Protein AF-A0A442T2J3-F1 (afdb_monomer)

Mean predicted aligned error: 8.87 Å

Sequence (62 aa):
MLHSPIVAGGGVEPSPIRLRVLSLGAGVQSTTLALMAAHGHFGPLDCAIFADTGWEPAAVYE

pLDDT: mean 83.48, std 17.67, range [37.91, 97.69]

Solvent-accessible surface area (backbone atoms only — not comparable to full-atom values): 4350 Å² total; per-residue (Å²): 131,90,77,77,75,85,74,84,63,101,62,96,67,82,65,93,75,78,82,44,66,41,76,32,74,78,42,73,69,40,44,49,50,53,50,38,47,77,72,57,76,49,81,82,64,78,48,72,50,71,81,86,85,83,76,72,60,66,83,76,80,102

Foldseek 3Di:
DDDDPPDDDPPPDDDPDDFQEQAAAVDDPSVVVVVCQVVVVDDHGPYYDYDDPVPDDPVVVD

Secondary structure (DSSP, 8-state):
---------SS-S--S----EEEE-SSHHHHHHHHHHHTTSSSPPSEEEE---S-S-HHHH-

Nearest PDB structures (foldseek):
  5t2c-assembly1_AM  TM=3.313E-01  e=6.764E+00  Homo sapiens
  6j0w-assembly1_A  TM=3.486E-01  e=9.560E+00  Saccharomyces cerevisiae S288C
  6j0y-assembly2_B  TM=3.465E-01  e=8.921E+00  Saccharomyces cerevisiae S288C

Radius of gyration: 15.44 Å; Cα contacts (8 Å, |Δi|>4): 42; chains: 1; bounding box: 23×28×42 Å

Structure (mmCIF, N/CA/C/O backbone):
data_AF-A0A442T2J3-F1
#
_entry.id   AF-A0A442T2J3-F1
#
loop_
_atom_site.group_PDB
_atom_site.id
_atom_site.type_symbol
_atom_site.label_atom_id
_atom_site.label_alt_id
_atom_site.label_comp_id
_atom_site.label_asym_id
_atom_site.label_entity_id
_atom_site.label_seq_id
_atom_site.pdbx_PDB_ins_code
_atom_site.Cartn_x
_atom_site.Cartn_y
_atom_site.Cartn_z
_atom_site.occupancy
_atom_site.B_iso_or_equiv
_atom_site.auth_seq_id
_atom_site.auth_comp_id
_atom_site.auth_asym_id
_atom_site.auth_atom_id
_atom_site.pdbx_PDB_model_num
ATOM 1 N N . MET A 1 1 ? 8.497 -11.706 18.511 1.00 38.56 1 MET A N 1
ATOM 2 C CA . MET A 1 1 ? 7.785 -10.595 17.845 1.00 38.56 1 MET A CA 1
ATOM 3 C C . MET A 1 1 ? 8.358 -9.308 18.401 1.00 38.56 1 MET A C 1
ATOM 5 O O . MET A 1 1 ? 8.234 -9.080 19.597 1.00 38.56 1 MET A O 1
ATOM 9 N N . LEU A 1 2 ? 9.105 -8.559 17.591 1.00 37.91 2 LEU A N 1
ATOM 10 C CA . LEU A 1 2 ? 9.809 -7.364 18.049 1.00 37.91 2 LEU A CA 1
ATOM 11 C C . LEU A 1 2 ? 8.784 -6.227 18.187 1.00 37.91 2 LEU A C 1
ATOM 13 O O . LEU A 1 2 ? 8.435 -5.569 17.212 1.00 37.91 2 LEU A O 1
ATOM 17 N N . HIS A 1 3 ? 8.232 -6.055 19.387 1.00 43.84 3 HIS A N 1
ATOM 18 C CA . HIS A 1 3 ? 7.492 -4.850 19.733 1.00 43.84 3 HIS A CA 1
ATOM 19 C C . HIS A 1 3 ? 8.521 -3.723 19.814 1.00 43.84 3 HIS A C 1
ATOM 21 O O . HIS A 1 3 ? 9.341 -3.720 20.727 1.00 43.84 3 HIS A O 1
ATOM 27 N N . SER A 1 4 ? 8.538 -2.823 18.830 1.00 40.03 4 SER A N 1
ATOM 28 C CA . SER A 1 4 ? 9.330 -1.602 18.937 1.00 40.03 4 SER A CA 1
ATOM 29 C C . SER A 1 4 ? 8.606 -0.695 19.931 1.00 40.03 4 SER A C 1
ATOM 31 O O . SER A 1 4 ? 7.515 -0.222 19.600 1.00 40.03 4 SER A O 1
ATOM 33 N N . PRO A 1 5 ? 9.134 -0.469 21.148 1.00 51.69 5 PRO A N 1
ATOM 34 C CA . PRO A 1 5 ? 8.547 0.529 22.021 1.00 51.69 5 PRO A CA 1
ATOM 35 C C . PRO A 1 5 ? 8.651 1.877 21.304 1.00 51.69 5 PRO A C 1
ATOM 37 O O . PRO A 1 5 ? 9.690 2.210 20.730 1.00 51.69 5 PRO A O 1
ATOM 40 N N . ILE A 1 6 ? 7.561 2.640 21.299 1.00 59.78 6 ILE A N 1
ATOM 41 C CA . ILE A 1 6 ? 7.596 4.028 20.842 1.00 59.78 6 ILE A CA 1
ATOM 42 C C . ILE A 1 6 ? 8.477 4.779 21.845 1.00 59.78 6 ILE A C 1
ATOM 44 O O . ILE A 1 6 ? 8.044 5.079 22.955 1.00 59.78 6 ILE A O 1
ATOM 48 N N . VAL A 1 7 ? 9.736 5.025 21.484 1.00 58.41 7 VAL A N 1
ATOM 49 C CA . VAL A 1 7 ? 10.617 5.915 22.242 1.00 58.41 7 VAL A CA 1
ATOM 50 C C . VAL A 1 7 ? 10.154 7.337 21.959 1.00 58.41 7 VAL A C 1
ATOM 52 O O . VAL A 1 7 ? 10.162 7.782 20.812 1.00 58.41 7 VAL A O 1
ATOM 55 N N . ALA A 1 8 ? 9.718 8.035 23.004 1.00 57.41 8 ALA A N 1
ATOM 56 C CA . ALA A 1 8 ? 9.373 9.445 22.930 1.00 57.41 8 ALA A CA 1
ATOM 57 C C . ALA A 1 8 ? 10.631 10.253 22.562 1.00 57.41 8 ALA A C 1
ATOM 59 O O . ALA A 1 8 ? 11.520 10.453 23.388 1.00 57.41 8 ALA A O 1
ATOM 60 N N . GLY A 1 9 ? 10.732 10.684 21.302 1.00 54.12 9 GLY A N 1
ATOM 61 C CA . GLY A 1 9 ? 11.669 11.736 20.907 1.00 54.12 9 GLY A CA 1
ATOM 62 C C . GLY A 1 9 ? 11.304 13.040 21.624 1.00 54.12 9 GLY A C 1
ATOM 63 O O . GLY A 1 9 ? 10.129 13.283 21.877 1.00 54.12 9 GLY A O 1
ATOM 64 N N . GLY A 1 10 ? 12.301 13.853 21.985 1.00 54.16 10 GLY A N 1
ATOM 65 C CA . GLY A 1 10 ? 12.183 15.035 22.856 1.00 54.16 10 GLY A CA 1
ATOM 66 C C . GLY A 1 10 ? 11.373 16.224 22.307 1.00 54.16 10 GLY A C 1
ATOM 67 O O . GLY A 1 10 ? 11.904 17.324 22.198 1.00 54.16 10 GLY A O 1
ATOM 68 N N . GLY A 1 11 ? 10.092 16.009 22.001 1.00 57.72 11 GLY A N 1
ATOM 69 C CA . GLY A 1 11 ? 9.045 17.006 21.763 1.00 57.72 11 GLY A CA 1
ATOM 70 C C . GLY A 1 11 ? 7.777 16.523 22.476 1.00 57.72 11 GLY A C 1
ATOM 71 O O . GLY A 1 11 ? 7.251 15.464 22.161 1.00 57.72 11 GLY A O 1
ATOM 72 N N . VAL A 1 12 ? 7.368 17.243 23.518 1.00 65.12 12 VAL A N 1
ATOM 73 C CA . VAL A 1 12 ? 6.967 16.639 24.804 1.00 65.12 12 VAL A CA 1
ATOM 74 C C . VAL A 1 12 ? 5.517 16.142 24.913 1.00 65.12 12 VAL A C 1
ATOM 76 O O . VAL A 1 12 ? 5.212 15.501 25.901 1.00 65.12 12 VAL A O 1
ATOM 79 N N . GLU A 1 13 ? 4.636 16.284 23.921 1.00 64.25 13 GLU A N 1
ATOM 80 C CA . GLU A 1 13 ? 3.294 15.673 24.004 1.00 64.25 13 GLU A CA 1
ATOM 81 C C . GLU A 1 13 ? 2.900 15.009 22.675 1.00 64.25 13 GLU A C 1
ATOM 83 O O . GLU A 1 13 ? 2.969 15.658 21.624 1.00 64.25 13 GLU A O 1
ATOM 88 N N . PRO A 1 14 ? 2.491 13.723 22.670 1.00 64.00 14 PRO A N 1
ATOM 89 C CA . PRO A 1 14 ? 1.949 13.106 21.470 1.00 64.00 14 PRO A CA 1
ATOM 90 C C . PRO A 1 14 ? 0.690 13.867 21.045 1.00 64.00 14 PRO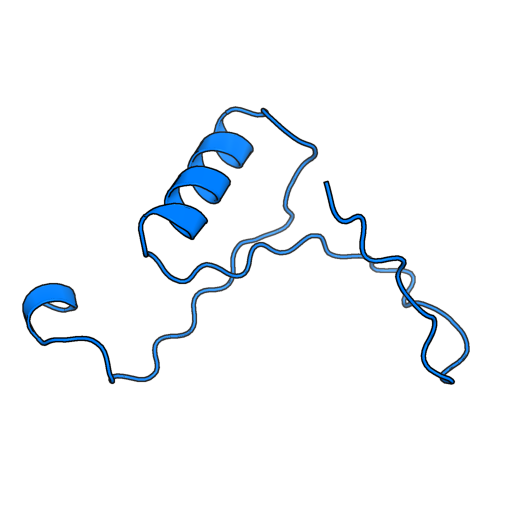 A C 1
ATOM 92 O O . PRO A 1 14 ? -0.160 14.188 21.873 1.00 64.00 14 PRO A O 1
ATOM 95 N N . SER A 1 15 ? 0.558 14.130 19.742 1.00 66.69 15 SER A N 1
ATOM 96 C CA . SER A 1 15 ? -0.682 14.666 19.174 1.00 66.69 15 SER A CA 1
ATOM 97 C C . SER A 1 15 ? -1.885 13.875 19.716 1.00 66.69 15 SER A C 1
ATOM 99 O O . SER A 1 15 ? -1.828 12.638 19.730 1.00 66.69 15 SER A O 1
ATOM 101 N N . PRO A 1 16 ? -2.985 14.539 20.128 1.00 74.56 16 PRO A N 1
ATOM 102 C CA . PRO A 1 16 ? -4.198 13.838 20.554 1.00 74.56 16 PRO A CA 1
ATOM 103 C C . PRO A 1 16 ? -4.753 12.951 19.430 1.00 74.56 16 PRO A C 1
ATOM 105 O O . PRO A 1 16 ? -5.47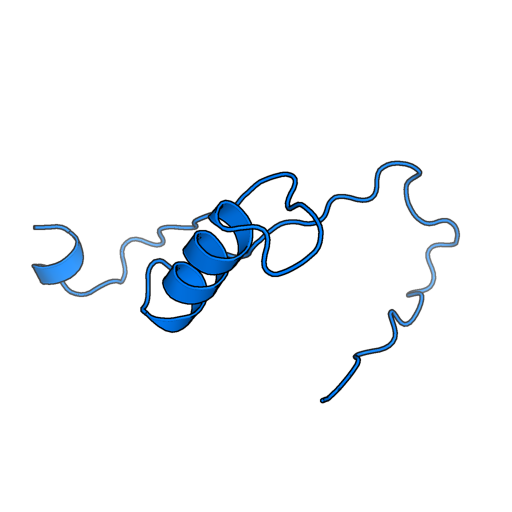1 11.986 19.687 1.00 74.56 16 PRO A O 1
ATOM 108 N N . ILE A 1 17 ? -4.386 13.251 18.180 1.00 77.06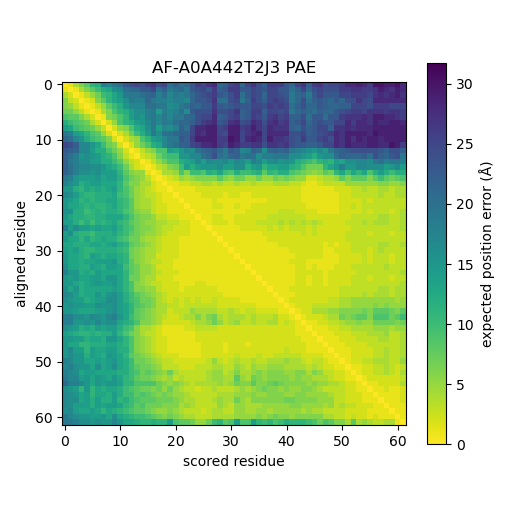 17 ILE A N 1
ATOM 109 C CA . ILE A 1 17 ? -4.703 12.447 17.009 1.00 77.06 17 ILE A CA 1
ATOM 110 C C . ILE A 1 17 ? -3.613 11.385 16.836 1.00 77.06 17 ILE A C 1
ATOM 112 O O . ILE A 1 17 ? -2.477 11.683 16.463 1.00 77.06 17 ILE A O 1
ATOM 116 N N . ARG A 1 18 ? -3.984 10.126 17.073 1.00 84.31 18 ARG A N 1
ATOM 117 C CA . ARG A 1 18 ? -3.144 8.947 16.837 1.00 84.31 18 ARG A CA 1
ATOM 118 C C . ARG A 1 18 ? -3.699 8.171 15.650 1.00 84.31 18 ARG A C 1
ATOM 120 O O . ARG A 1 18 ? -4.664 7.437 15.816 1.00 84.31 18 ARG A O 1
ATOM 127 N N . LEU A 1 19 ? -3.075 8.323 14.484 1.00 90.50 19 LEU A N 1
ATOM 128 C CA . LEU A 1 19 ? -3.428 7.545 13.297 1.00 90.50 19 LEU A CA 1
ATOM 129 C C . LEU A 1 19 ? -2.649 6.228 13.255 1.00 90.50 19 LEU A C 1
ATOM 131 O O . LEU A 1 19 ? -1.433 6.195 13.470 1.00 90.50 19 LEU A O 1
ATOM 135 N N . ARG A 1 20 ? -3.347 5.142 12.938 1.00 92.56 20 ARG A N 1
ATOM 136 C CA . ARG A 1 20 ? -2.790 3.831 12.608 1.00 92.56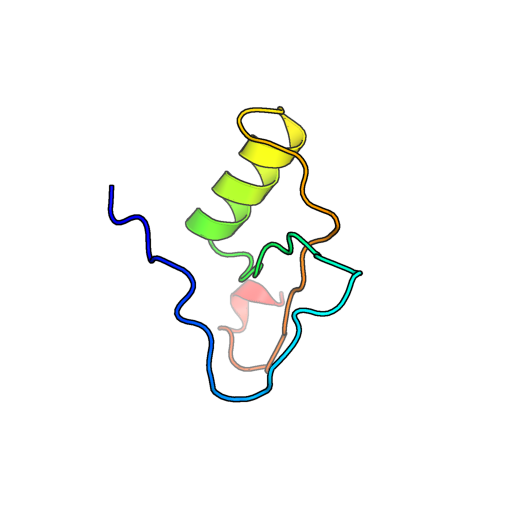 20 ARG A CA 1
ATOM 137 C C . ARG A 1 20 ? -2.854 3.654 11.101 1.00 92.56 20 ARG A C 1
ATOM 139 O O . ARG A 1 20 ? -3.861 3.219 10.550 1.00 92.56 20 ARG A O 1
ATOM 146 N N . VAL A 1 21 ? -1.756 4.004 10.447 1.00 95.56 21 VAL A N 1
ATOM 147 C CA . VAL A 1 21 ? -1.649 3.991 8.988 1.00 95.56 21 VAL A CA 1
ATOM 148 C C . VAL A 1 21 ? -0.842 2.785 8.531 1.00 95.56 21 VAL A C 1
ATOM 150 O O . VAL A 1 21 ? 0.217 2.493 9.091 1.00 95.56 21 VAL A O 1
ATOM 153 N N . LEU A 1 22 ? -1.316 2.101 7.491 1.00 96.44 22 LEU A N 1
ATOM 154 C CA . LEU A 1 22 ? -0.513 1.114 6.777 1.00 96.44 22 LEU A CA 1
ATOM 155 C C . LEU A 1 22 ? 0.341 1.812 5.716 1.00 96.44 22 LEU A C 1
ATOM 157 O O . LEU A 1 22 ? -0.188 2.423 4.791 1.00 96.44 22 LEU A O 1
ATOM 161 N N . SER A 1 23 ? 1.662 1.678 5.829 1.00 96.12 23 SER A N 1
ATOM 162 C CA . SER A 1 23 ? 2.563 1.960 4.709 1.00 96.12 23 SER A CA 1
ATOM 163 C C . SER A 1 23 ? 2.387 0.855 3.668 1.00 96.12 23 SER A C 1
ATOM 165 O O . SER A 1 23 ? 2.780 -0.294 3.898 1.00 96.12 23 SER A O 1
ATOM 167 N N . LEU A 1 24 ? 1.707 1.174 2.571 1.00 96.25 24 LEU A N 1
ATOM 168 C CA . LEU A 1 24 ? 1.369 0.234 1.514 1.00 96.25 24 LEU A CA 1
ATOM 169 C C . LEU A 1 24 ? 2.389 0.388 0.391 1.00 96.25 24 LEU A C 1
ATOM 171 O O . LEU A 1 24 ? 2.463 1.440 -0.224 1.00 96.25 24 LEU A O 1
ATOM 175 N N . GLY A 1 25 ? 3.158 -0.665 0.118 1.00 93.44 25 GLY A N 1
ATOM 176 C CA . GLY A 1 25 ? 4.082 -0.711 -1.020 1.00 93.44 25 GLY A CA 1
ATOM 177 C C . GLY A 1 25 ? 3.519 -1.465 -2.225 1.00 93.44 25 GLY A C 1
ATOM 178 O O . GLY A 1 25 ? 4.261 -1.738 -3.153 1.00 93.44 25 GLY A O 1
ATOM 179 N N . ALA A 1 26 ? 2.254 -1.900 -2.173 1.00 91.88 26 ALA A N 1
ATOM 180 C CA . ALA A 1 26 ? 1.574 -2.753 -3.162 1.00 91.88 26 ALA A CA 1
ATOM 181 C C . ALA A 1 26 ? 2.223 -4.129 -3.448 1.00 91.88 26 ALA A C 1
ATOM 183 O O . ALA A 1 26 ? 1.615 -4.978 -4.098 1.00 91.88 26 ALA A O 1
ATOM 184 N N . GLY A 1 27 ? 3.399 -4.419 -2.889 1.00 91.44 27 GLY A N 1
ATOM 185 C CA . GLY A 1 27 ? 3.996 -5.750 -2.885 1.00 91.44 27 GLY A CA 1
ATOM 186 C C . GLY A 1 27 ? 3.284 -6.727 -1.941 1.00 91.44 27 GLY A C 1
ATOM 187 O O . GLY A 1 27 ? 2.554 -6.338 -1.021 1.00 91.44 27 GLY A O 1
ATOM 188 N N . VAL A 1 28 ? 3.574 -8.018 -2.127 1.00 96.19 28 VAL A N 1
ATOM 189 C CA . VAL A 1 28 ? 2.922 -9.165 -1.463 1.00 96.19 28 VAL A CA 1
ATOM 190 C C . VAL A 1 28 ? 2.702 -8.972 0.042 1.00 96.19 28 VAL A C 1
ATOM 192 O O . VAL A 1 28 ? 1.603 -9.207 0.539 1.00 96.19 28 VAL A O 1
ATOM 195 N N . GLN A 1 29 ? 3.721 -8.530 0.784 1.00 97.12 29 GLN A N 1
ATOM 196 C CA . GLN A 1 29 ? 3.648 -8.435 2.248 1.00 97.12 29 GLN A CA 1
ATOM 197 C C . GLN A 1 29 ? 2.672 -7.347 2.706 1.00 97.12 29 GLN A C 1
ATOM 199 O O . GLN A 1 29 ? 1.788 -7.597 3.525 1.00 97.12 29 GLN A O 1
ATOM 204 N N . SER A 1 30 ? 2.801 -6.142 2.148 1.00 96.69 30 SER A N 1
ATOM 205 C CA . SER A 1 30 ? 1.936 -5.016 2.506 1.00 96.69 30 SER A CA 1
ATOM 206 C C . SER A 1 30 ? 0.488 -5.244 2.068 1.00 96.69 30 SER A C 1
ATOM 208 O O . SER A 1 30 ? -0.434 -4.927 2.816 1.00 96.69 30 SER A O 1
ATOM 210 N N . THR A 1 31 ? 0.286 -5.902 0.924 1.00 96.75 31 THR A N 1
ATOM 211 C CA . THR A 1 31 ? -1.042 -6.297 0.438 1.00 96.75 31 THR A CA 1
ATOM 212 C C . THR A 1 31 ? -1.659 -7.378 1.323 1.00 96.75 31 THR A C 1
ATOM 214 O O . THR A 1 31 ? -2.841 -7.305 1.649 1.00 96.75 31 THR A O 1
ATOM 217 N N . THR A 1 32 ? -0.857 -8.331 1.808 1.00 97.56 32 THR A N 1
ATOM 218 C CA . THR A 1 32 ? -1.318 -9.324 2.793 1.00 97.56 32 THR A CA 1
ATOM 219 C C . THR A 1 32 ? -1.820 -8.640 4.061 1.00 97.56 32 THR A C 1
ATOM 221 O O . THR A 1 32 ? -2.910 -8.954 4.531 1.00 97.56 32 THR A O 1
ATOM 224 N N . LEU A 1 33 ? -1.080 -7.660 4.592 1.00 97.44 33 LEU A N 1
ATOM 225 C CA . LEU A 1 33 ? -1.529 -6.898 5.760 1.00 97.44 33 LEU A CA 1
ATOM 226 C C . LEU A 1 33 ? -2.805 -6.099 5.476 1.00 97.44 33 LEU A C 1
ATOM 228 O O . LEU A 1 33 ? -3.695 -6.086 6.324 1.00 97.44 33 LEU A O 1
ATOM 232 N N . ALA A 1 34 ? -2.928 -5.477 4.301 1.00 96.25 34 ALA A N 1
ATOM 233 C CA . ALA A 1 34 ? -4.144 -4.762 3.911 1.00 96.25 34 ALA A CA 1
ATOM 234 C C . ALA A 1 34 ? -5.371 -5.691 3.900 1.00 96.25 34 ALA A C 1
ATOM 236 O O . ALA A 1 34 ? -6.410 -5.352 4.467 1.00 96.25 34 ALA A O 1
ATOM 237 N N . LEU A 1 35 ? -5.235 -6.892 3.330 1.00 96.88 35 LEU A N 1
ATOM 238 C CA . LEU A 1 35 ? -6.300 -7.898 3.312 1.00 96.88 35 LEU A CA 1
ATOM 239 C C . LEU A 1 35 ? -6.614 -8.414 4.718 1.00 96.88 35 LEU A C 1
ATOM 241 O O . LEU A 1 35 ? -7.775 -8.480 5.108 1.00 96.88 35 LEU A O 1
ATOM 245 N N . MET A 1 36 ? -5.595 -8.722 5.517 1.00 97.69 36 MET A N 1
ATOM 246 C CA . MET A 1 36 ? -5.783 -9.133 6.908 1.00 97.69 36 MET A CA 1
ATOM 247 C C . MET A 1 36 ? -6.494 -8.055 7.739 1.00 97.69 36 MET A C 1
ATOM 249 O O . MET A 1 36 ? -7.338 -8.391 8.569 1.00 97.69 36 MET A O 1
ATOM 253 N N . ALA A 1 37 ? -6.203 -6.772 7.502 1.00 95.75 37 ALA A N 1
ATOM 254 C CA . ALA A 1 37 ? -6.920 -5.664 8.127 1.00 95.75 37 ALA A CA 1
ATOM 255 C C . ALA A 1 37 ? -8.387 -5.614 7.675 1.00 95.75 37 ALA A C 1
ATOM 257 O O . ALA A 1 37 ? -9.277 -5.508 8.517 1.00 95.75 37 ALA A O 1
ATOM 258 N N . ALA A 1 38 ? -8.648 -5.754 6.369 1.00 94.19 38 ALA A N 1
ATOM 259 C CA . ALA A 1 38 ? -10.002 -5.797 5.809 1.00 94.19 38 ALA A CA 1
ATOM 260 C C . ALA A 1 38 ? -10.828 -6.986 6.340 1.00 94.19 38 ALA A C 1
ATOM 262 O O . ALA A 1 38 ? -12.040 -6.881 6.505 1.00 94.19 38 ALA A O 1
ATOM 263 N N . HIS A 1 39 ? -10.163 -8.096 6.665 1.00 96.56 39 HIS A N 1
ATOM 264 C CA . HIS A 1 39 ? -10.755 -9.277 7.295 1.00 96.56 39 HIS A CA 1
ATOM 265 C C . HIS A 1 39 ? -10.772 -9.221 8.837 1.00 96.56 39 HIS A C 1
ATOM 267 O O . HIS A 1 39 ? -11.205 -10.176 9.478 1.00 96.56 39 HIS A O 1
ATOM 273 N N . GLY A 1 40 ? -10.318 -8.125 9.456 1.00 95.31 40 GLY A N 1
ATOM 274 C CA . GLY A 1 40 ? -10.403 -7.921 10.905 1.00 95.31 40 GLY A CA 1
ATOM 275 C C . GLY A 1 40 ? -9.425 -8.749 11.748 1.00 95.31 40 GLY A C 1
ATOM 276 O O . GLY A 1 40 ? -9.659 -8.93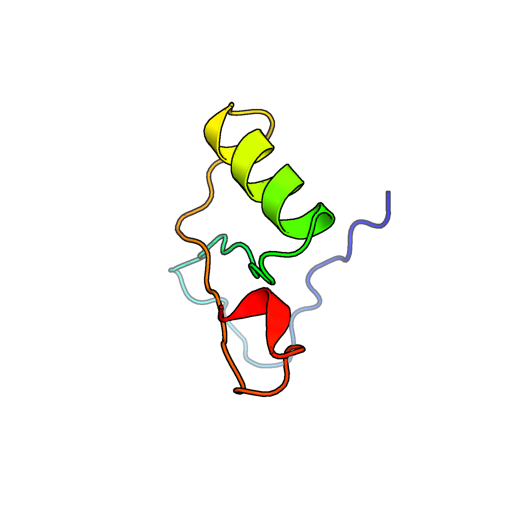8 12.940 1.00 95.31 40 GLY A O 1
ATOM 277 N N . HIS A 1 41 ? -8.317 -9.233 11.177 1.00 96.69 41 HIS A N 1
ATOM 278 C CA . HIS A 1 41 ? -7.323 -10.035 11.913 1.00 96.69 41 HIS A CA 1
ATOM 279 C C . HIS A 1 41 ? -6.527 -9.232 12.957 1.00 96.69 41 HIS A C 1
ATOM 281 O O . HIS A 1 41 ? -5.855 -9.818 13.806 1.00 96.69 41 HIS A O 1
ATOM 287 N N . PHE A 1 42 ? -6.570 -7.901 12.899 1.00 92.31 42 PHE A N 1
ATOM 288 C CA . PHE A 1 42 ? -6.003 -7.008 13.907 1.00 92.31 42 PHE A CA 1
ATOM 289 C C . PHE A 1 42 ? -6.812 -5.708 13.990 1.00 92.31 42 PHE A C 1
ATOM 291 O O . PHE A 1 42 ? -7.704 -5.465 13.182 1.00 92.31 42 PHE A O 1
ATOM 298 N N . GLY A 1 43 ? -6.523 -4.876 14.999 1.00 87.06 43 GLY A N 1
ATOM 299 C CA . GLY A 1 43 ? -7.290 -3.647 15.229 1.00 87.06 43 GLY A CA 1
ATOM 300 C C . GLY A 1 43 ? -7.252 -2.683 14.030 1.00 87.06 43 GLY A C 1
ATOM 301 O O . GLY A 1 43 ? -6.276 -2.720 13.278 1.00 87.06 43 GLY A O 1
ATOM 302 N N . PRO A 1 44 ? -8.252 -1.796 13.894 1.00 88.00 44 PRO A N 1
ATOM 303 C CA . PRO A 1 44 ? -8.512 -1.042 12.670 1.00 88.00 44 PRO A CA 1
ATOM 304 C C . PRO A 1 44 ? -7.339 -0.154 12.244 1.00 88.00 44 PRO A C 1
ATOM 306 O O . PRO A 1 44 ? 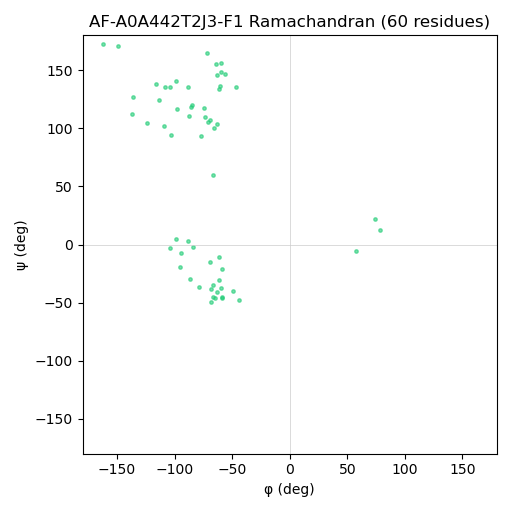-6.581 0.354 13.079 1.00 88.00 44 PRO A O 1
ATOM 309 N N . LEU A 1 45 ? -7.218 0.006 10.928 1.00 94.12 45 LEU A N 1
ATOM 310 C CA . LEU A 1 45 ? -6.372 0.996 10.273 1.00 94.12 45 LEU A CA 1
ATOM 311 C C . LEU A 1 45 ? -7.242 2.188 9.876 1.00 94.12 45 LEU A C 1
ATOM 313 O O . LEU A 1 45 ? -8.360 1.987 9.404 1.00 94.12 45 LEU A O 1
ATOM 317 N N . ASP A 1 46 ? -6.722 3.402 10.023 1.00 94.75 46 ASP A N 1
ATOM 318 C CA . ASP A 1 46 ? -7.434 4.613 9.598 1.00 94.75 46 ASP A CA 1
ATOM 319 C C . ASP A 1 46 ? -7.319 4.820 8.084 1.00 94.75 46 ASP A C 1
ATOM 321 O O . ASP A 1 46 ? -8.258 5.263 7.427 1.00 94.75 46 ASP A O 1
ATOM 325 N N . CYS A 1 47 ? -6.160 4.479 7.518 1.00 95.12 47 CYS A N 1
ATOM 326 C CA . CYS A 1 47 ? -5.919 4.495 6.083 1.00 95.12 47 CYS A CA 1
ATOM 327 C C . CYS A 1 47 ? -4.693 3.650 5.708 1.00 95.12 47 CYS A C 1
ATOM 329 O O . CYS A 1 47 ? -3.929 3.182 6.560 1.00 95.12 47 CYS A O 1
ATOM 3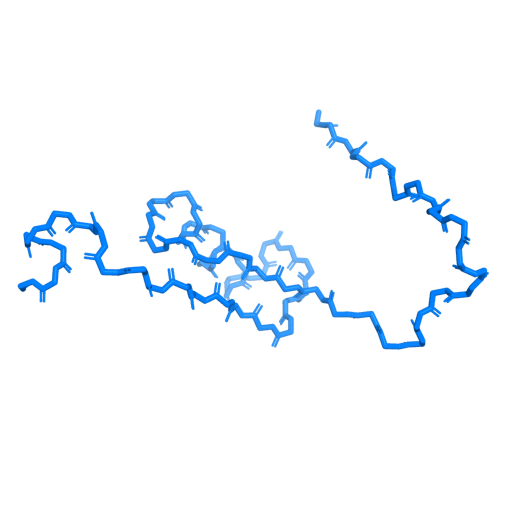31 N N . ALA A 1 48 ? -4.501 3.481 4.403 1.00 96.50 48 ALA A N 1
ATOM 332 C CA . ALA A 1 48 ? -3.258 3.019 3.811 1.00 96.50 48 ALA A CA 1
ATOM 333 C C . ALA A 1 48 ? -2.694 4.132 2.921 1.00 96.50 48 ALA A C 1
ATOM 335 O O . ALA A 1 48 ? -3.452 4.785 2.204 1.00 96.50 48 ALA A O 1
ATOM 336 N N . ILE A 1 49 ? -1.382 4.351 2.970 1.00 96.50 49 ILE A N 1
ATOM 337 C CA . ILE A 1 49 ? -0.692 5.324 2.117 1.00 96.50 49 ILE A CA 1
ATOM 338 C C . ILE A 1 49 ? 0.221 4.560 1.169 1.00 96.50 49 ILE A C 1
ATOM 340 O O . ILE A 1 49 ? 1.074 3.798 1.620 1.00 96.50 49 ILE A O 1
ATOM 344 N N . PHE A 1 50 ? 0.039 4.794 -0.128 1.00 94.19 50 PHE A N 1
ATOM 345 C CA . PHE A 1 50 ? 0.910 4.320 -1.198 1.00 94.19 50 PHE A CA 1
ATOM 346 C C . PHE A 1 50 ? 1.685 5.508 -1.775 1.00 94.19 50 PHE A C 1
ATOM 348 O O . PHE A 1 50 ? 1.110 6.578 -1.977 1.00 94.19 50 PHE A O 1
ATOM 355 N N . ALA A 1 51 ? 2.985 5.326 -2.004 1.00 91.25 51 ALA A N 1
ATOM 356 C CA . ALA A 1 51 ? 3.868 6.344 -2.561 1.00 91.25 51 ALA A CA 1
ATOM 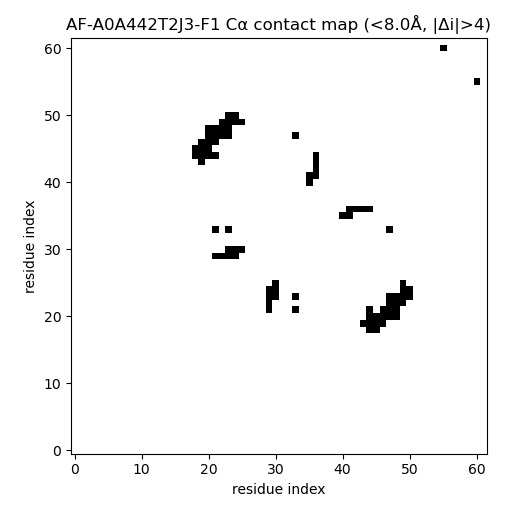357 C C . ALA A 1 51 ? 4.540 5.795 -3.820 1.00 91.25 51 ALA A C 1
ATOM 359 O O . ALA A 1 51 ? 5.465 4.991 -3.733 1.00 91.25 51 ALA A O 1
ATOM 360 N N . ASP A 1 52 ? 4.065 6.248 -4.975 1.00 91.19 52 ASP A N 1
ATOM 361 C CA . ASP A 1 52 ? 4.658 5.931 -6.267 1.00 91.19 52 ASP A CA 1
ATOM 362 C C . ASP A 1 52 ? 5.793 6.916 -6.575 1.00 91.19 52 ASP A C 1
ATOM 364 O O . ASP A 1 52 ? 5.581 8.130 -6.643 1.00 91.19 52 ASP A O 1
ATOM 368 N N . THR A 1 53 ? 7.012 6.402 -6.722 1.00 91.19 53 THR A N 1
ATOM 369 C CA . THR A 1 53 ? 8.192 7.200 -7.086 1.00 91.19 53 THR A CA 1
ATOM 370 C C . THR A 1 53 ? 8.468 7.190 -8.588 1.00 91.19 53 THR A C 1
ATOM 372 O O . THR A 1 53 ? 9.358 7.918 -9.035 1.00 91.19 53 THR A O 1
ATOM 375 N N . GLY A 1 54 ? 7.752 6.376 -9.370 1.00 92.81 54 GLY A N 1
ATOM 376 C CA . GLY A 1 54 ? 8.017 6.156 -10.789 1.00 92.81 54 GLY A CA 1
ATOM 377 C C . GLY A 1 54 ? 9.179 5.194 -11.075 1.00 92.81 54 GLY A C 1
ATOM 378 O O . GLY A 1 54 ? 9.640 5.139 -12.210 1.00 92.81 54 GLY A O 1
ATOM 379 N N . TRP A 1 55 ? 9.675 4.449 -10.076 1.00 91.62 55 TRP A N 1
ATOM 380 C CA . TRP A 1 55 ? 10.864 3.580 -10.199 1.00 91.62 55 TRP A CA 1
ATOM 381 C C . TRP A 1 55 ? 10.582 2.073 -10.296 1.00 91.62 55 TRP A C 1
ATOM 383 O O . TRP A 1 55 ? 11.525 1.297 -10.454 1.00 91.62 55 TRP A O 1
ATOM 393 N N . GLU A 1 56 ? 9.324 1.634 -10.208 1.00 91.31 56 GLU A N 1
ATOM 394 C CA . GLU A 1 56 ? 8.982 0.224 -10.426 1.00 91.31 56 GLU A CA 1
ATOM 395 C C . GLU A 1 56 ? 9.276 -0.238 -11.871 1.00 91.31 56 GLU A C 1
ATOM 397 O O . GLU A 1 56 ? 9.308 0.575 -12.803 1.00 91.31 56 GLU A O 1
ATOM 402 N N . PRO A 1 57 ? 9.503 -1.545 -12.100 1.00 91.38 57 PRO A N 1
ATOM 403 C CA . PRO A 1 57 ? 9.628 -2.098 -13.446 1.00 91.38 57 PRO A CA 1
ATOM 404 C C . PRO A 1 57 ? 8.398 -1.787 -14.310 1.00 91.38 57 PRO A C 1
ATOM 406 O O . PRO A 1 57 ? 7.280 -1.811 -13.809 1.00 91.38 57 PRO A O 1
ATOM 409 N N . ALA A 1 58 ? 8.583 -1.593 -15.622 1.00 93.12 58 ALA A N 1
ATOM 410 C CA . ALA A 1 58 ? 7.487 -1.272 -16.551 1.00 93.12 58 ALA A CA 1
ATOM 411 C C . ALA A 1 58 ? 6.277 -2.219 -16.420 1.00 93.12 58 ALA A C 1
ATOM 413 O O . ALA A 1 58 ? 5.146 -1.759 -16.357 1.00 93.12 58 ALA A O 1
ATOM 414 N N . ALA A 1 59 ? 6.524 -3.521 -16.237 1.00 93.62 59 ALA A N 1
ATOM 415 C CA . ALA A 1 59 ? 5.487 -4.539 -16.041 1.00 93.62 59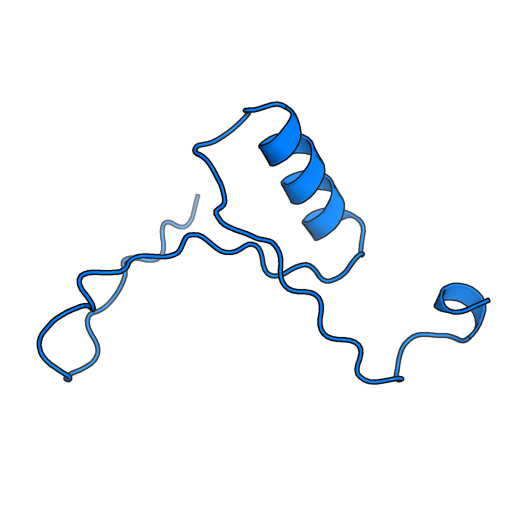 ALA A CA 1
ATOM 416 C C . ALA A 1 59 ? 4.602 -4.350 -14.787 1.00 93.62 59 ALA A C 1
ATOM 418 O O . ALA A 1 59 ? 3.635 -5.084 -14.619 1.00 93.62 59 ALA A O 1
ATOM 419 N N . VAL A 1 60 ? 4.952 -3.439 -13.872 1.00 88.69 60 VAL A N 1
ATOM 420 C CA . VAL A 1 60 ? 4.126 -3.064 -12.711 1.00 88.69 60 VAL A CA 1
ATOM 421 C C . VAL A 1 60 ? 3.121 -1.966 -13.070 1.00 88.69 60 VAL A C 1
ATOM 423 O O . VAL A 1 60 ? 2.054 -1.902 -12.464 1.00 88.69 60 VAL A O 1
ATOM 426 N N . TYR A 1 61 ? 3.458 -1.108 -14.034 1.00 89.19 61 TYR A N 1
ATOM 427 C CA . TYR A 1 61 ? 2.605 -0.002 -14.478 1.00 89.19 61 TYR A CA 1
ATOM 428 C C . TYR A 1 61 ? 1.750 -0.338 -15.708 1.00 89.19 61 TYR A C 1
ATOM 430 O O . TYR A 1 61 ? 0.790 0.383 -15.980 1.00 89.19 61 TYR A O 1
ATOM 438 N N . GLU A 1 62 ? 2.127 -1.374 -16.461 1.00 86.94 62 GLU A N 1
ATOM 439 C CA . GLU A 1 62 ? 1.418 -1.874 -17.650 1.00 86.94 62 GLU A CA 1
ATOM 440 C C . GLU A 1 62 ? 0.207 -2.762 -17.325 1.00 86.94 62 GLU A C 1
ATOM 442 O O . GLU A 1 62 ? 0.242 -3.510 -16.321 1.00 86.94 62 GLU A O 1
#